Protein AF-A0A9X3X7P6-F1 (afdb_monomer)

Foldseek 3Di:
DVVVVVVVVVVVVVVVVVVVVVVVVVVDPDPPDDPCCVVDPDPDDPDPPVVVVCVVVVVVVVVVVVVVVVVVVVVVVVVVVVVVVD

Radius of gyration: 22.64 Å; Cα contacts (8 Å, |Δi|>4): 1; chains: 1; bounding box: 58×22×56 Å

Sequence (86 aa):
MRRRTLGVCGLVLLTALFWAGAARADILPEPERPTDWDEHPAPTPEVPLEDALARRLLPLLALGMAGGTALVAAQRGRALARAGRR

pLDDT: mean 76.54, std 7.62, range [49.25, 87.62]

Secondary structure (DSSP, 8-state):
-HHHHHHHHHHHHHHHHHHHHHHHHHHSPPPPPPTTTTTSPPPPPSS-HHHHHHHHHHHHHHHHHHHHHHHHHHHHHHHHHHHTT-

Organism: NCBI:txid2829994

Mean predicted aligned error: 13.66 Å

Solvent-accessible surface area (backbone atoms only — not comparable to full-atom values): 5239 Å² total; per-residue (Å²): 113,69,73,61,54,53,53,52,53,51,51,52,52,53,52,50,54,54,49,53,54,52,57,51,59,75,69,51,74,81,79,80,78,60,92,57,54,82,79,52,68,77,77,78,68,96,55,59,68,68,59,60,47,45,69,61,46,50,60,55,52,51,51,52,52,53,52,51,52,53,52,52,51,54,51,51,52,54,50,52,67,53,59,80,73,112

Structure (mmCIF, N/CA/C/O backbone):
data_AF-A0A9X3X7P6-F1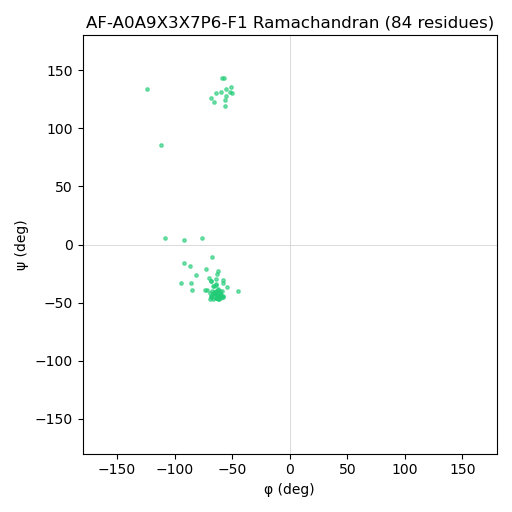
#
_entry.id   AF-A0A9X3X7P6-F1
#
loop_
_atom_site.group_PDB
_atom_site.id
_atom_site.type_symbol
_atom_site.label_atom_id
_atom_site.label_alt_id
_atom_site.label_comp_id
_atom_site.label_asym_id
_atom_site.label_entity_id
_atom_site.label_seq_id
_atom_site.pdbx_PDB_ins_code
_atom_site.Cartn_x
_atom_site.Cartn_y
_atom_site.Cartn_z
_atom_site.occupancy
_atom_site.B_iso_or_equiv
_atom_site.auth_seq_id
_atom_site.auth_comp_id
_atom_site.auth_asym_id
_atom_site.auth_atom_id
_atom_site.pdbx_PDB_model_num
ATOM 1 N N . MET A 1 1 ? -26.209 7.812 13.176 1.00 55.00 1 MET A N 1
ATOM 2 C CA . MET A 1 1 ? -25.952 7.306 11.806 1.00 55.00 1 MET A CA 1
ATOM 3 C C . MET A 1 1 ? -24.817 8.045 11.085 1.00 55.00 1 MET A C 1
ATOM 5 O O . MET A 1 1 ? -23.967 7.363 10.534 1.00 55.00 1 MET A O 1
ATOM 9 N N . ARG A 1 2 ? -24.697 9.383 11.195 1.00 60.09 2 ARG A N 1
ATOM 10 C CA . ARG A 1 2 ? -23.647 10.214 10.549 1.00 60.09 2 ARG A CA 1
ATOM 11 C C . ARG A 1 2 ? -22.192 9.705 10.609 1.00 60.09 2 ARG A C 1
ATOM 13 O O . ARG A 1 2 ? -21.483 9.801 9.617 1.00 60.09 2 ARG A O 1
ATOM 20 N N . ARG A 1 3 ? -21.734 9.145 11.738 1.00 61.66 3 ARG A N 1
ATOM 21 C CA . ARG A 1 3 ? -20.336 8.671 11.882 1.00 61.66 3 ARG A CA 1
ATOM 22 C C . ARG A 1 3 ? -19.999 7.455 11.013 1.00 61.66 3 ARG A C 1
ATOM 24 O O . ARG A 1 3 ? -18.861 7.318 10.589 1.00 61.66 3 ARG A O 1
ATOM 31 N N . ARG A 1 4 ? -20.974 6.575 10.751 1.00 62.53 4 ARG A N 1
ATOM 32 C CA . ARG A 1 4 ? -20.773 5.418 9.861 1.00 62.53 4 ARG A CA 1
ATOM 33 C C . ARG A 1 4 ? -20.705 5.860 8.403 1.00 62.53 4 ARG A C 1
ATOM 35 O O . ARG A 1 4 ? -19.857 5.370 7.674 1.00 62.53 4 ARG A O 1
ATOM 42 N N . THR A 1 5 ? -21.531 6.831 8.021 1.00 72.12 5 THR A N 1
ATOM 43 C CA . THR A 1 5 ? -21.544 7.406 6.672 1.00 72.12 5 THR A CA 1
ATOM 44 C C . THR A 1 5 ? -20.211 8.075 6.334 1.00 72.12 5 THR A C 1
ATOM 46 O O . THR A 1 5 ? -19.651 7.798 5.284 1.00 72.12 5 THR A O 1
ATOM 49 N N . LEU A 1 6 ? -19.642 8.856 7.261 1.00 75.31 6 LEU A N 1
ATOM 50 C CA . LEU A 1 6 ? -18.323 9.481 7.077 1.00 75.31 6 LEU A CA 1
ATOM 51 C C . LEU A 1 6 ? -17.191 8.455 6.915 1.00 75.31 6 LEU A C 1
ATOM 53 O O . LEU A 1 6 ? -16.311 8.652 6.086 1.00 75.31 6 LEU A O 1
ATOM 57 N N . GLY A 1 7 ? -17.232 7.350 7.667 1.00 75.69 7 GLY A N 1
ATOM 58 C CA . GLY A 1 7 ? -16.246 6.274 7.536 1.00 75.69 7 GLY A CA 1
ATOM 59 C C . GLY A 1 7 ? -16.305 5.568 6.179 1.00 75.69 7 GLY A C 1
ATOM 60 O O . GLY A 1 7 ? -15.267 5.312 5.582 1.00 75.69 7 GLY A O 1
ATOM 61 N N . VAL A 1 8 ? -17.512 5.305 5.664 1.00 78.56 8 VAL A N 1
ATOM 62 C CA . VAL A 1 8 ? -17.699 4.701 4.333 1.00 78.56 8 VAL A CA 1
ATOM 63 C C . VAL A 1 8 ? -17.269 5.670 3.233 1.00 78.56 8 VAL A C 1
ATOM 65 O O . VAL A 1 8 ? -16.526 5.274 2.343 1.00 78.56 8 VAL A O 1
ATOM 68 N N . CYS A 1 9 ? -17.655 6.947 3.319 1.00 80.62 9 CYS A N 1
ATOM 69 C CA . CYS A 1 9 ? -17.223 7.966 2.360 1.00 80.62 9 CYS A CA 1
ATOM 70 C C . CYS A 1 9 ? -15.695 8.124 2.337 1.00 80.62 9 CYS A C 1
ATOM 72 O O . CYS A 1 9 ? -15.113 8.188 1.259 1.00 80.62 9 CYS A O 1
ATOM 74 N N . GLY A 1 10 ? -15.044 8.142 3.505 1.00 83.56 10 GLY A N 1
ATOM 75 C CA . GLY A 1 10 ? -13.585 8.217 3.601 1.00 83.56 10 GLY A CA 1
ATOM 76 C C . GLY A 1 10 ? -12.884 6.993 3.008 1.00 83.56 10 GLY A C 1
ATOM 77 O O . GLY A 1 10 ? -11.898 7.144 2.292 1.00 83.56 10 GLY A O 1
ATOM 78 N N . LEU A 1 11 ? -13.420 5.791 3.244 1.00 83.88 11 LEU A N 1
ATOM 79 C CA . LEU A 1 11 ? -12.882 4.562 2.661 1.00 83.88 11 LEU A CA 1
ATOM 80 C C . LEU A 1 11 ? -13.011 4.568 1.131 1.00 83.88 11 LEU A C 1
ATOM 82 O O . LEU A 1 11 ? -12.035 4.297 0.445 1.00 83.88 11 LEU A O 1
ATOM 86 N N . VAL A 1 12 ? -14.176 4.953 0.600 1.00 84.19 12 VAL A N 1
ATOM 87 C CA . VAL A 1 12 ? -14.412 5.058 -0.850 1.00 84.19 12 VAL A CA 1
ATOM 88 C C . VAL A 1 12 ? -13.465 6.071 -1.500 1.00 84.19 12 VAL A C 1
ATOM 90 O O . VAL A 1 12 ? -12.896 5.778 -2.547 1.00 84.19 12 VAL A O 1
ATOM 93 N N . LEU A 1 13 ? -13.245 7.229 -0.869 1.00 84.62 13 LEU A N 1
ATOM 94 C CA . LEU A 1 13 ? -12.291 8.240 -1.342 1.00 84.62 13 LEU A CA 1
ATOM 95 C C . LEU A 1 13 ? -10.855 7.705 -1.394 1.00 84.62 13 LEU A C 1
ATOM 97 O O . LEU A 1 13 ? -10.169 7.895 -2.396 1.00 84.62 13 LEU A O 1
ATOM 101 N N . LEU A 1 14 ? -10.411 7.009 -0.344 1.00 83.81 14 LEU A N 1
ATOM 102 C CA . LEU A 1 14 ? -9.081 6.394 -0.300 1.00 83.81 14 LEU A CA 1
ATOM 103 C C . LEU A 1 14 ? -8.912 5.332 -1.390 1.00 83.81 14 LEU A C 1
ATOM 105 O O . LEU A 1 14 ? -7.899 5.319 -2.085 1.00 83.81 14 LEU A O 1
ATOM 109 N N . THR A 1 15 ? -9.915 4.472 -1.575 1.00 80.00 15 THR A N 1
ATOM 110 C CA . THR A 1 15 ? -9.897 3.449 -2.624 1.00 80.00 15 THR A CA 1
ATOM 111 C C . THR A 1 15 ? -9.875 4.079 -4.018 1.00 80.00 15 THR A C 1
ATOM 113 O O . THR A 1 15 ? -9.086 3.656 -4.858 1.00 80.00 15 THR A O 1
ATOM 116 N N . ALA A 1 16 ? -10.671 5.124 -4.261 1.00 78.81 16 ALA A N 1
ATOM 117 C CA . ALA A 1 16 ? -10.693 5.828 -5.541 1.00 78.81 16 ALA A CA 1
ATOM 118 C C . ALA A 1 16 ? -9.346 6.496 -5.869 1.00 78.81 16 ALA A C 1
ATOM 120 O O . ALA A 1 16 ? -8.881 6.401 -7.001 1.00 78.81 16 ALA A O 1
ATOM 121 N N . LEU A 1 17 ? -8.688 7.122 -4.886 1.00 80.75 17 LEU A N 1
ATOM 122 C CA . LEU A 1 17 ? -7.360 7.721 -5.067 1.00 80.75 17 LEU A CA 1
ATOM 123 C C . LEU A 1 17 ? -6.288 6.673 -5.385 1.00 80.75 17 LEU A C 1
ATOM 125 O O . LEU A 1 17 ? -5.439 6.906 -6.244 1.00 80.75 17 LEU A O 1
ATOM 129 N N . PHE A 1 18 ? -6.346 5.512 -4.731 1.00 78.94 18 PHE A N 1
ATOM 130 C CA . PHE A 1 18 ? -5.425 4.408 -4.995 1.00 78.94 18 PHE A CA 1
ATOM 131 C C . PHE A 1 18 ? -5.578 3.877 -6.429 1.00 78.94 18 PHE A C 1
ATOM 133 O O . PHE A 1 18 ? -4.592 3.735 -7.150 1.00 78.94 18 PHE A O 1
ATOM 140 N N . TRP A 1 19 ? -6.821 3.673 -6.879 1.00 76.06 19 TRP A N 1
ATOM 141 C CA . TRP A 1 19 ? -7.120 3.255 -8.252 1.00 76.06 19 TRP A CA 1
ATOM 142 C C . TRP A 1 19 ? -6.778 4.319 -9.296 1.00 76.06 19 TRP A C 1
ATOM 144 O O . TRP A 1 19 ? -6.300 3.974 -10.370 1.00 76.06 19 TRP A O 1
ATOM 154 N N . ALA A 1 20 ? -6.957 5.605 -8.988 1.00 74.56 20 ALA A N 1
ATOM 155 C CA . ALA A 1 20 ? -6.548 6.689 -9.879 1.00 74.56 20 ALA A CA 1
ATOM 156 C C . ALA A 1 20 ? -5.023 6.726 -10.093 1.00 74.56 20 ALA A C 1
ATOM 158 O O . ALA A 1 20 ? -4.564 7.051 -11.186 1.00 74.56 20 ALA A O 1
ATOM 159 N N . GLY A 1 21 ? -4.237 6.372 -9.070 1.00 73.88 21 GLY A N 1
ATOM 160 C CA . GLY A 1 21 ? -2.788 6.198 -9.193 1.00 73.88 21 GLY A CA 1
ATOM 161 C C . GLY A 1 21 ? -2.414 5.001 -10.070 1.00 73.88 21 GLY A C 1
ATOM 162 O O . GLY A 1 21 ? -1.577 5.139 -10.957 1.00 73.88 21 GLY A O 1
ATOM 163 N N . ALA A 1 22 ? -3.079 3.859 -9.871 1.00 72.12 22 ALA A N 1
ATOM 164 C CA . ALA A 1 22 ? -2.861 2.654 -10.673 1.00 72.12 22 ALA A CA 1
ATOM 165 C C . ALA A 1 22 ? -3.239 2.858 -12.151 1.00 72.12 22 ALA A C 1
ATOM 167 O O . ALA A 1 22 ? -2.442 2.570 -13.032 1.00 72.12 22 ALA A O 1
ATOM 168 N N . ALA A 1 23 ? -4.398 3.461 -12.430 1.00 70.06 23 ALA A N 1
ATOM 169 C CA . ALA A 1 23 ? -4.837 3.747 -13.797 1.00 70.06 23 ALA A CA 1
ATOM 170 C C . ALA A 1 23 ? -3.911 4.736 -14.525 1.00 70.06 23 ALA A C 1
ATOM 172 O O . ALA A 1 23 ? -3.770 4.681 -15.740 1.00 70.06 23 ALA A O 1
ATOM 173 N N . ARG A 1 24 ? -3.258 5.650 -13.793 1.00 63.97 24 ARG A N 1
ATOM 174 C CA . ARG A 1 24 ? -2.234 6.528 -14.372 1.00 63.97 24 ARG A CA 1
ATOM 175 C C . ARG A 1 24 ? -0.953 5.788 -14.738 1.00 63.97 24 ARG A C 1
ATOM 177 O O . ARG A 1 24 ? -0.292 6.228 -15.671 1.00 63.97 24 ARG A O 1
ATOM 184 N N . ALA A 1 25 ? -0.620 4.702 -14.041 1.00 66.56 25 ALA A N 1
ATOM 185 C CA . ALA A 1 25 ? 0.525 3.866 -14.386 1.00 66.56 25 ALA A CA 1
ATOM 186 C C . ALA A 1 25 ? 0.326 3.161 -15.738 1.00 66.56 25 ALA A C 1
ATOM 188 O O . ALA A 1 25 ? 1.276 3.086 -16.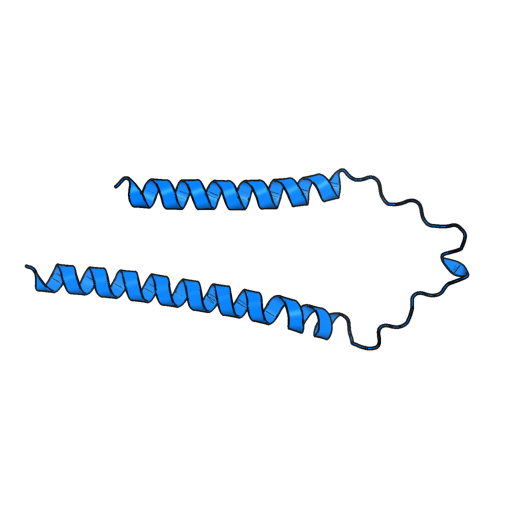504 1.00 66.56 25 ALA A O 1
ATOM 189 N N . ASP A 1 26 ? -0.905 2.755 -16.068 1.00 64.75 26 ASP A N 1
ATOM 190 C CA . ASP A 1 26 ? -1.238 2.122 -17.358 1.00 64.75 26 ASP A CA 1
ATOM 191 C C . ASP A 1 26 ? -1.236 3.093 -18.554 1.00 64.75 26 ASP A C 1
ATOM 193 O O . ASP A 1 26 ? -1.153 2.669 -19.703 1.00 64.75 26 ASP A O 1
ATOM 197 N N . ILE A 1 27 ? -1.366 4.402 -18.310 1.00 69.75 27 ILE A N 1
ATOM 198 C CA . ILE A 1 27 ? -1.423 5.435 -19.366 1.00 69.75 27 ILE A CA 1
ATOM 199 C C . ILE A 1 27 ? -0.027 5.998 -19.677 1.00 69.75 27 ILE A C 1
ATOM 201 O O . ILE A 1 27 ? 0.165 6.667 -20.695 1.00 69.75 27 ILE A O 1
ATOM 205 N N . LEU A 1 28 ? 0.952 5.760 -18.803 1.00 70.06 28 LEU A N 1
ATOM 206 C CA . LEU A 1 28 ? 2.322 6.185 -19.048 1.00 70.06 28 LEU A CA 1
ATOM 207 C C . LEU A 1 28 ? 2.896 5.357 -20.206 1.00 70.06 28 LEU A C 1
ATOM 209 O O . LEU A 1 28 ? 2.852 4.129 -20.142 1.00 70.06 28 LEU A O 1
ATOM 213 N N . PRO A 1 29 ? 3.425 6.005 -21.262 1.00 73.19 29 PRO A N 1
ATOM 214 C CA . PRO A 1 29 ? 4.144 5.280 -22.295 1.00 73.19 29 PRO A CA 1
ATOM 215 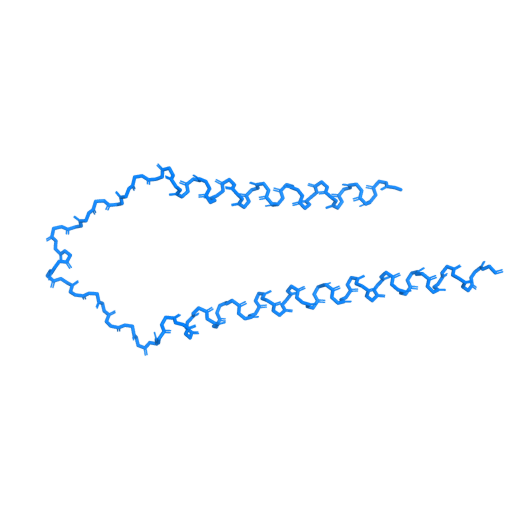C C . PRO A 1 29 ? 5.294 4.511 -21.645 1.00 73.19 29 PRO A C 1
ATOM 217 O O . PRO A 1 29 ? 5.912 5.002 -20.692 1.00 73.19 29 PRO A O 1
ATOM 220 N N . GLU A 1 30 ? 5.561 3.308 -22.153 1.00 74.88 30 GLU A N 1
ATOM 221 C CA . GLU A 1 30 ? 6.720 2.539 -21.714 1.00 74.88 30 GLU A CA 1
ATOM 222 C C . GLU A 1 30 ? 7.969 3.426 -21.828 1.00 74.88 30 GLU A C 1
ATOM 224 O O . GLU A 1 30 ? 8.146 4.108 -22.845 1.00 74.88 30 GLU A O 1
ATOM 229 N N . PRO A 1 31 ? 8.808 3.492 -20.780 1.00 76.88 31 PRO A N 1
ATOM 230 C CA . PRO A 1 31 ? 10.015 4.297 -20.836 1.00 76.88 31 PRO A CA 1
ATOM 231 C C . PRO A 1 31 ? 10.895 3.798 -21.986 1.00 76.88 31 PRO A C 1
ATOM 233 O O . PRO A 1 31 ? 11.139 2.596 -22.105 1.00 76.88 31 PRO A O 1
ATOM 236 N N . GLU A 1 32 ? 11.368 4.718 -22.832 1.00 79.88 32 GLU A N 1
ATOM 237 C CA . GLU A 1 32 ? 12.315 4.382 -23.897 1.00 79.88 32 GLU A CA 1
ATOM 238 C C . GLU A 1 32 ? 13.540 3.690 -23.293 1.00 79.88 32 GLU A C 1
ATOM 240 O O . GLU A 1 32 ? 14.151 4.187 -22.343 1.00 79.88 32 GLU A O 1
ATOM 245 N N . ARG A 1 33 ? 13.880 2.517 -23.838 1.00 76.56 33 ARG A N 1
ATOM 246 C CA . ARG A 1 33 ? 15.047 1.751 -23.402 1.00 76.56 33 ARG A CA 1
ATOM 247 C C . ARG A 1 33 ? 16.313 2.551 -23.738 1.00 76.56 33 ARG A C 1
ATOM 249 O O . ARG A 1 33 ? 16.523 2.848 -24.914 1.00 76.56 33 ARG A O 1
ATOM 256 N N . PRO A 1 34 ? 17.165 2.866 -22.750 1.00 82.81 34 PRO A N 1
ATOM 257 C CA . PRO A 1 34 ? 18.439 3.529 -23.001 1.00 82.81 34 PRO A CA 1
ATOM 258 C C . PRO A 1 34 ? 19.331 2.702 -23.938 1.00 82.81 34 PRO A C 1
ATOM 260 O O . PRO A 1 34 ? 19.345 1.472 -23.868 1.00 82.81 34 PRO A O 1
ATOM 263 N N . THR A 1 35 ? 20.086 3.366 -24.814 1.00 81.81 35 THR A N 1
ATOM 264 C CA . THR A 1 35 ? 20.975 2.716 -25.796 1.00 81.81 35 THR A CA 1
ATOM 265 C C . THR A 1 35 ? 22.101 1.907 -25.135 1.00 81.81 35 THR A C 1
ATOM 267 O O . THR A 1 35 ? 22.596 0.946 -25.711 1.00 81.81 35 THR A O 1
ATOM 270 N N . ASP A 1 36 ? 22.472 2.276 -23.912 1.00 82.50 36 ASP A N 1
ATOM 271 C CA . ASP A 1 36 ? 23.504 1.682 -23.056 1.00 82.50 36 ASP A CA 1
ATOM 272 C C . ASP A 1 36 ? 22.966 0.587 -22.116 1.00 82.50 36 ASP A C 1
ATOM 274 O O . ASP A 1 36 ? 23.709 0.027 -21.309 1.00 82.50 36 ASP A O 1
ATOM 278 N N . TRP A 1 37 ? 21.681 0.233 -22.223 1.00 75.62 37 TRP A N 1
ATOM 279 C CA . TRP A 1 37 ? 21.050 -0.770 -21.357 1.00 75.62 37 TRP A CA 1
ATOM 280 C C . TRP A 1 37 ? 21.734 -2.143 -21.415 1.00 75.62 37 TRP A C 1
ATOM 282 O O . TRP A 1 37 ? 21.737 -2.879 -20.432 1.00 75.62 37 TRP A O 1
ATOM 292 N N . ASP A 1 38 ? 22.315 -2.488 -22.565 1.00 79.62 38 ASP A N 1
ATOM 293 C CA . ASP A 1 38 ? 23.046 -3.745 -22.756 1.00 79.62 38 ASP A CA 1
ATOM 294 C C . ASP A 1 38 ? 24.521 -3.654 -22.335 1.00 79.62 38 ASP A C 1
ATOM 296 O O . ASP A 1 38 ? 25.151 -4.679 -22.074 1.00 79.62 38 ASP A O 1
ATOM 300 N N . GLU A 1 39 ? 25.069 -2.441 -22.227 1.00 83.12 39 GLU A N 1
ATOM 301 C CA . GLU A 1 39 ? 26.442 -2.194 -21.766 1.00 83.12 39 GLU A CA 1
ATOM 302 C C . GLU A 1 39 ? 26.539 -2.209 -20.234 1.00 83.12 39 GLU A C 1
ATOM 304 O O . GLU A 1 39 ? 27.577 -2.561 -19.667 1.00 83.12 39 GLU A O 1
ATOM 309 N N . HIS A 1 40 ? 25.436 -1.891 -19.555 1.00 76.56 40 HIS A N 1
ATOM 310 C CA . HIS A 1 40 ? 25.314 -1.925 -18.104 1.00 76.56 40 HIS A CA 1
ATOM 311 C C . HIS A 1 40 ? 24.363 -3.048 -17.670 1.00 76.56 40 HIS A C 1
ATOM 313 O O . HIS A 1 40 ? 23.176 -2.792 -17.452 1.00 76.56 40 HIS A O 1
ATOM 319 N N . PRO A 1 41 ? 24.851 -4.298 -17.504 1.00 70.56 41 PRO A N 1
ATOM 320 C CA . PRO A 1 41 ? 24.016 -5.358 -16.960 1.00 70.56 41 PRO A CA 1
ATOM 321 C C . PRO A 1 41 ? 23.458 -4.910 -15.610 1.00 70.56 41 PRO A C 1
ATOM 323 O O . PRO A 1 41 ? 24.190 -4.374 -14.771 1.00 70.56 41 PRO A O 1
ATOM 326 N N . ALA A 1 42 ? 22.153 -5.120 -15.417 1.00 71.69 42 ALA A N 1
ATOM 327 C CA . ALA A 1 42 ? 21.483 -4.755 -14.179 1.00 71.69 42 ALA A CA 1
ATOM 328 C C . ALA A 1 42 ? 22.277 -5.325 -12.992 1.00 71.69 42 ALA A C 1
ATOM 330 O O . ALA A 1 42 ? 22.632 -6.511 -13.022 1.00 71.69 42 ALA A O 1
ATOM 331 N N . PRO A 1 43 ? 22.582 -4.511 -11.966 1.00 75.31 43 PRO A N 1
ATOM 332 C CA . PRO A 1 43 ? 23.327 -4.995 -10.819 1.00 75.31 43 PRO A CA 1
ATOM 333 C C . PRO A 1 43 ? 22.570 -6.182 -10.231 1.00 75.31 43 PRO A C 1
ATOM 335 O O . PRO A 1 43 ? 21.378 -6.076 -9.929 1.00 75.31 43 PRO A O 1
ATOM 338 N N . THR A 1 44 ? 23.246 -7.326 -10.104 1.00 74.81 44 THR A N 1
ATOM 339 C CA . THR A 1 44 ? 22.661 -8.494 -9.449 1.00 74.81 44 THR A CA 1
ATOM 340 C C . THR A 1 44 ? 22.242 -8.076 -8.047 1.00 74.81 44 THR A C 1
ATOM 342 O O . THR A 1 44 ? 23.097 -7.622 -7.279 1.00 74.81 44 THR A O 1
ATOM 345 N N . PRO A 1 45 ? 20.949 -8.172 -7.710 1.00 71.06 45 PRO A N 1
ATOM 346 C CA . PRO A 1 45 ? 20.488 -7.740 -6.408 1.00 71.06 45 PRO A CA 1
ATOM 347 C C . PRO A 1 45 ? 21.136 -8.624 -5.338 1.00 71.06 45 PRO A C 1
ATOM 349 O O . PRO A 1 45 ? 21.101 -9.848 -5.428 1.00 71.06 45 PRO A O 1
ATOM 352 N N . GLU A 1 46 ? 21.723 -7.998 -4.316 1.00 78.69 46 GLU A N 1
ATOM 353 C CA . GLU A 1 46 ? 22.354 -8.702 -3.185 1.00 78.69 46 GLU A CA 1
ATOM 354 C C . GLU A 1 46 ? 21.350 -9.552 -2.393 1.00 78.69 46 GLU A C 1
ATOM 356 O O . GLU A 1 46 ? 21.723 -10.493 -1.694 1.00 78.69 46 GLU A O 1
ATOM 361 N N . VAL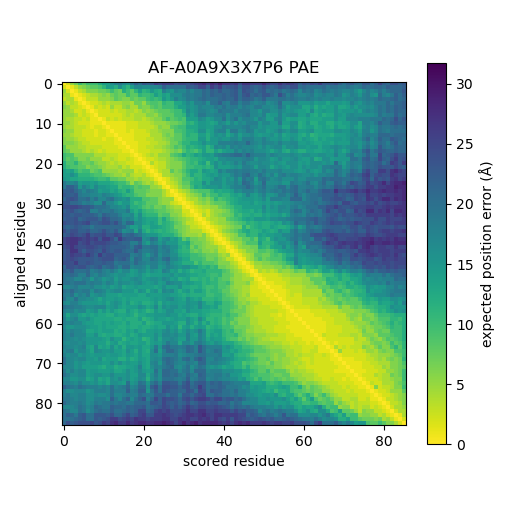 A 1 47 ? 20.065 -9.205 -2.494 1.00 75.81 47 VAL A N 1
ATOM 362 C CA . VAL A 1 47 ? 18.960 -9.848 -1.791 1.00 75.81 47 VAL A CA 1
ATOM 363 C C . VAL A 1 47 ? 17.932 -10.309 -2.822 1.00 75.81 47 VAL A C 1
ATOM 365 O O . VAL A 1 47 ? 17.565 -9.511 -3.691 1.00 75.81 47 VAL A O 1
ATOM 368 N N . PRO A 1 48 ? 17.419 -11.549 -2.722 1.00 83.69 48 PRO A N 1
ATOM 369 C CA . PRO A 1 48 ? 16.325 -12.009 -3.563 1.00 83.69 48 PRO A CA 1
ATOM 370 C C . PRO A 1 48 ? 15.165 -11.011 -3.530 1.00 83.69 48 PRO A C 1
ATOM 372 O O . PRO A 1 48 ? 14.780 -10.511 -2.470 1.00 83.69 48 PRO A O 1
ATOM 375 N N . LEU A 1 49 ? 14.596 -10.713 -4.699 1.00 79.00 49 LEU A N 1
ATOM 376 C CA . LEU A 1 49 ? 13.500 -9.747 -4.829 1.00 79.00 49 LEU A CA 1
ATOM 377 C C . LEU A 1 49 ? 12.325 -10.101 -3.898 1.00 79.00 49 LEU A C 1
ATOM 379 O O . LEU A 1 49 ? 11.699 -9.223 -3.307 1.00 79.00 49 LEU A O 1
ATOM 383 N N . GLU A 1 50 ? 12.080 -11.398 -3.735 1.00 80.50 50 GLU A N 1
ATOM 384 C CA . GLU A 1 50 ? 11.072 -11.992 -2.857 1.00 80.50 50 GLU A CA 1
ATOM 385 C C . GLU A 1 50 ? 11.269 -11.581 -1.392 1.00 80.50 50 GLU A C 1
ATOM 387 O O . GLU A 1 50 ? 10.319 -11.149 -0.740 1.00 80.50 50 GLU A O 1
ATOM 392 N N . ASP A 1 51 ? 12.507 -11.613 -0.897 1.00 81.19 51 ASP A N 1
ATOM 393 C CA . ASP A 1 51 ? 12.848 -11.253 0.482 1.00 81.19 51 ASP A CA 1
ATOM 394 C C . ASP A 1 51 ? 12.734 -9.743 0.723 1.00 81.19 51 ASP A C 1
ATOM 396 O O . ASP A 1 51 ? 12.248 -9.294 1.769 1.00 81.19 51 ASP A O 1
ATOM 400 N N . ALA A 1 52 ? 13.149 -8.934 -0.256 1.00 79.19 52 ALA A N 1
ATOM 401 C CA . ALA A 1 52 ? 13.009 -7.481 -0.198 1.00 79.19 52 ALA A CA 1
ATOM 402 C C . ALA A 1 52 ? 11.529 -7.056 -0.212 1.00 79.19 52 ALA A C 1
ATOM 404 O O . ALA A 1 52 ? 11.119 -6.162 0.540 1.00 79.19 52 ALA A O 1
ATOM 405 N N . LEU A 1 53 ? 10.717 -7.727 -1.032 1.00 80.31 53 LEU A N 1
ATOM 406 C CA . LEU A 1 53 ? 9.276 -7.523 -1.108 1.00 80.31 53 LEU A CA 1
ATOM 407 C C . LEU A 1 53 ? 8.593 -7.964 0.192 1.00 80.31 53 LEU A C 1
ATOM 409 O O . LEU A 1 53 ? 7.809 -7.203 0.761 1.00 80.31 53 LEU A O 1
ATOM 413 N N . ALA A 1 54 ? 8.938 -9.145 0.709 1.00 82.75 54 ALA A N 1
ATOM 414 C CA . ALA A 1 54 ? 8.412 -9.665 1.964 1.00 82.75 54 ALA A CA 1
ATOM 415 C C . ALA A 1 54 ? 8.712 -8.714 3.131 1.00 82.75 54 ALA A C 1
ATOM 417 O O . ALA A 1 54 ? 7.802 -8.369 3.885 1.00 82.75 54 ALA A O 1
ATOM 418 N N . ARG A 1 55 ? 9.941 -8.187 3.237 1.00 84.50 55 ARG A N 1
ATOM 419 C CA . ARG A 1 55 ? 10.304 -7.191 4.266 1.00 84.50 55 ARG A CA 1
ATOM 420 C C . ARG A 1 55 ? 9.451 -5.925 4.218 1.00 84.50 55 ARG A C 1
ATOM 422 O O . ARG A 1 55 ? 9.197 -5.338 5.266 1.00 84.50 55 ARG A O 1
ATOM 429 N N . ARG A 1 56 ? 9.009 -5.496 3.033 1.00 81.88 56 ARG A N 1
ATOM 430 C CA . ARG A 1 56 ? 8.161 -4.304 2.872 1.00 81.88 56 ARG A CA 1
ATOM 431 C C . ARG A 1 56 ? 6.674 -4.595 3.070 1.00 81.88 56 ARG A C 1
ATOM 433 O O . ARG A 1 56 ? 5.974 -3.779 3.664 1.00 81.88 56 ARG A O 1
ATOM 440 N N . LEU A 1 57 ? 6.186 -5.737 2.589 1.00 85.75 57 LEU A N 1
ATOM 441 C CA . LEU A 1 57 ? 4.760 -6.069 2.597 1.00 85.75 57 LEU A CA 1
ATOM 442 C C . LEU A 1 57 ? 4.291 -6.715 3.905 1.00 85.75 57 LEU A C 1
ATOM 444 O O . LEU A 1 57 ? 3.165 -6.453 4.328 1.00 85.75 57 LEU A O 1
ATOM 448 N N . LEU A 1 58 ? 5.131 -7.509 4.580 1.00 85.69 58 LEU A N 1
ATOM 449 C CA . LEU A 1 58 ? 4.766 -8.176 5.838 1.00 85.69 58 LEU A CA 1
ATOM 450 C C . LEU A 1 58 ? 4.324 -7.192 6.937 1.00 85.69 58 LEU A C 1
ATOM 452 O O . LEU A 1 58 ? 3.282 -7.440 7.549 1.00 85.69 58 LEU A O 1
ATOM 456 N N . PRO A 1 59 ? 5.016 -6.059 7.177 1.00 87.62 59 PRO A N 1
ATOM 457 C CA . PRO A 1 59 ? 4.568 -5.078 8.164 1.00 87.62 59 PRO A CA 1
ATOM 458 C C . PRO A 1 59 ? 3.208 -4.462 7.817 1.00 87.62 59 PRO A C 1
ATOM 460 O O . PRO A 1 59 ? 2.381 -4.257 8.704 1.00 87.62 59 PRO A O 1
ATOM 463 N N . LEU A 1 60 ? 2.948 -4.201 6.531 1.00 83.19 60 LEU A N 1
ATOM 464 C CA . LEU A 1 60 ? 1.674 -3.643 6.068 1.00 83.19 60 LEU A CA 1
ATOM 465 C C . LEU A 1 60 ? 0.523 -4.635 6.273 1.00 83.19 60 LEU A C 1
ATOM 467 O O . LEU A 1 60 ? -0.540 -4.260 6.769 1.00 83.19 60 LEU A O 1
ATOM 471 N N . LEU A 1 61 ? 0.757 -5.912 5.961 1.00 81.56 61 LEU A N 1
ATOM 472 C CA . LEU A 1 61 ? -0.186 -7.003 6.212 1.00 81.56 61 LEU A CA 1
ATOM 473 C C . LEU A 1 61 ? -0.480 -7.165 7.707 1.00 81.56 61 LEU A C 1
ATOM 475 O O . LEU A 1 61 ? -1.645 -7.242 8.104 1.00 81.56 61 LEU A O 1
ATOM 479 N N . ALA A 1 62 ? 0.561 -7.161 8.543 1.00 85.81 62 ALA A N 1
ATOM 480 C CA . ALA A 1 62 ? 0.424 -7.255 9.993 1.00 85.81 62 ALA A CA 1
ATOM 481 C C . ALA A 1 62 ? -0.388 -6.082 10.564 1.00 85.81 62 ALA A C 1
ATOM 483 O O . ALA A 1 62 ? -1.268 -6.286 11.401 1.00 85.81 62 ALA A O 1
ATOM 484 N N . LEU A 1 63 ? -0.154 -4.864 10.071 1.00 85.12 63 LEU A N 1
ATOM 485 C CA . LEU A 1 63 ? -0.881 -3.670 10.495 1.00 85.12 63 LEU A CA 1
ATOM 486 C C . LEU A 1 63 ? -2.356 -3.717 10.064 1.00 85.12 63 LEU A C 1
ATOM 488 O O . LEU A 1 63 ? -3.239 -3.389 10.859 1.00 85.12 63 LEU A O 1
ATOM 492 N N . GLY A 1 64 ? -2.641 -4.206 8.853 1.00 81.88 64 GLY A N 1
ATOM 493 C CA . GLY A 1 64 ? -4.007 -4.455 8.386 1.00 81.88 64 GLY A CA 1
ATOM 494 C C . GLY A 1 64 ? -4.752 -5.481 9.249 1.00 81.88 64 GLY A C 1
ATOM 495 O O . GLY A 1 64 ? -5.880 -5.235 9.683 1.00 81.88 64 GLY A O 1
ATOM 496 N N . MET A 1 65 ? -4.097 -6.599 9.575 1.00 85.50 65 MET A N 1
ATOM 497 C C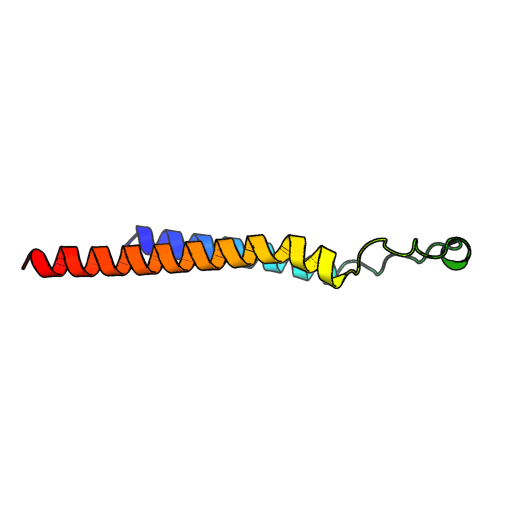A . MET A 1 65 ? -4.635 -7.649 10.450 1.00 85.50 65 MET A CA 1
ATOM 498 C C . MET A 1 65 ? -4.889 -7.139 11.877 1.00 85.50 65 MET A C 1
ATOM 500 O O . MET A 1 65 ? -5.957 -7.377 12.451 1.00 85.50 65 MET A O 1
ATOM 504 N N . ALA A 1 66 ? -3.945 -6.389 12.449 1.00 83.94 66 ALA A N 1
ATOM 505 C CA . ALA A 1 66 ? -4.086 -5.787 13.773 1.00 83.94 66 ALA A CA 1
ATOM 506 C C . ALA A 1 66 ? -5.225 -4.751 13.816 1.00 83.94 66 ALA A C 1
ATOM 508 O O . ALA A 1 66 ? -6.036 -4.742 14.743 1.00 83.94 66 ALA A O 1
ATOM 509 N N . GLY A 1 67 ? -5.352 -3.920 12.778 1.00 83.69 67 GLY A N 1
ATOM 510 C CA . GLY A 1 67 ? -6.460 -2.974 12.649 1.00 83.69 67 GLY A CA 1
ATOM 511 C C . GLY A 1 67 ? -7.821 -3.672 12.559 1.00 83.69 67 GLY A C 1
ATOM 512 O O . GLY A 1 67 ? -8.768 -3.286 13.250 1.00 83.69 67 GLY A O 1
ATOM 513 N N . GLY A 1 68 ? -7.915 -4.739 11.760 1.00 81.00 68 GLY A N 1
ATOM 514 C CA . GLY A 1 68 ? -9.132 -5.541 11.615 1.00 81.00 68 GLY A CA 1
ATOM 515 C C . GLY A 1 68 ? -9.563 -6.203 12.925 1.00 81.00 68 GLY A C 1
ATOM 516 O O . GLY A 1 68 ? -10.724 -6.093 13.330 1.00 81.00 68 GLY A O 1
ATOM 517 N N . THR A 1 69 ? -8.624 -6.831 13.636 1.00 82.38 69 THR A N 1
ATOM 518 C CA . THR A 1 69 ? -8.901 -7.485 14.924 1.00 82.38 69 THR A CA 1
ATOM 519 C C . THR A 1 69 ? -9.323 -6.483 16.001 1.00 82.38 69 THR A C 1
ATOM 521 O O . THR A 1 69 ? -10.324 -6.717 16.685 1.00 82.38 69 THR A O 1
ATOM 524 N N . ALA A 1 70 ? -8.660 -5.326 16.097 1.00 78.31 70 ALA A N 1
ATOM 525 C CA . ALA A 1 70 ? -9.047 -4.253 17.013 1.00 78.31 70 ALA A CA 1
ATOM 526 C C . ALA A 1 70 ? -10.465 -3.725 16.728 1.00 78.31 70 ALA A C 1
ATOM 528 O O . ALA A 1 70 ? -11.251 -3.478 17.649 1.00 78.31 70 ALA A O 1
ATOM 529 N N . LEU A 1 71 ? -10.833 -3.597 15.451 1.00 80.81 71 LEU A N 1
ATOM 530 C CA . LEU A 1 71 ? -12.152 -3.118 15.046 1.00 80.81 71 LEU A CA 1
ATOM 531 C C . LEU A 1 71 ? -13.256 -4.132 15.386 1.00 80.81 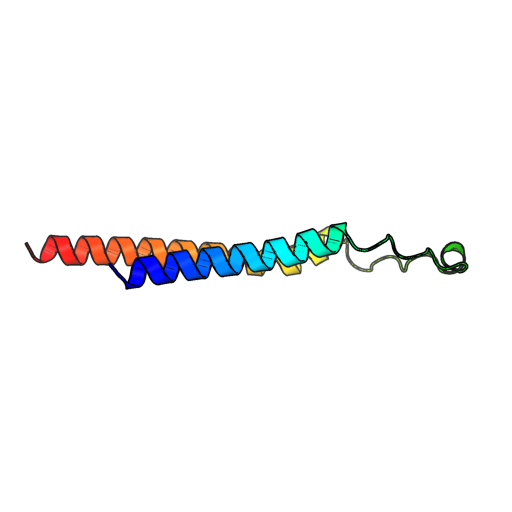71 LEU A C 1
ATOM 533 O O . LEU A 1 71 ? -14.303 -3.740 15.911 1.00 80.81 71 LEU A O 1
ATOM 537 N N . VAL A 1 72 ? -13.009 -5.428 15.170 1.00 84.06 72 VAL A N 1
ATOM 538 C CA . VAL A 1 72 ? -13.919 -6.516 15.569 1.00 84.06 72 VAL A CA 1
ATOM 539 C C . VAL A 1 72 ? -14.079 -6.570 17.092 1.00 84.06 72 VAL A C 1
ATOM 541 O O . VAL A 1 72 ? -15.207 -6.636 17.591 1.00 84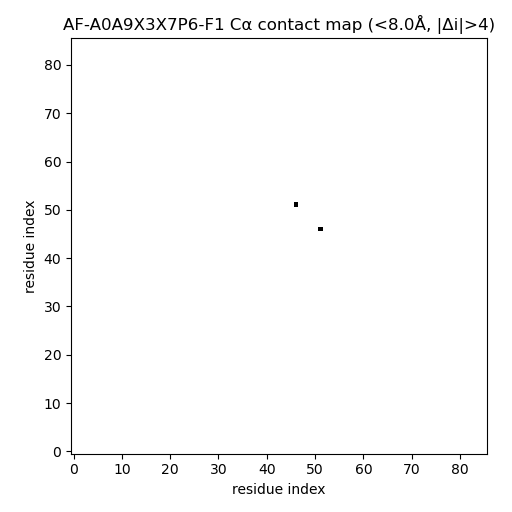.06 72 VAL A O 1
ATOM 544 N N . ALA A 1 73 ? -12.980 -6.469 17.844 1.00 81.69 73 ALA A N 1
ATOM 545 C CA . ALA A 1 73 ? -13.011 -6.438 19.305 1.00 81.69 73 ALA A CA 1
ATOM 546 C C . ALA A 1 73 ? -13.823 -5.240 19.832 1.00 81.69 73 ALA A C 1
ATOM 548 O O . ALA A 1 73 ? -14.702 -5.402 20.682 1.00 81.69 73 ALA A O 1
ATOM 549 N N . ALA A 1 74 ? -13.625 -4.048 19.261 1.00 79.69 74 ALA A N 1
ATOM 550 C CA . ALA A 1 74 ? -14.383 -2.852 19.621 1.00 79.69 74 ALA A CA 1
ATOM 551 C C . ALA A 1 74 ? -15.884 -2.967 19.291 1.00 79.69 74 ALA A C 1
ATOM 553 O O . ALA A 1 74 ? -16.729 -2.437 20.021 1.00 79.69 74 ALA A O 1
ATOM 554 N N . GLN A 1 75 ? -16.250 -3.648 18.200 1.00 80.75 75 GLN A N 1
ATOM 555 C CA . GLN A 1 75 ? -17.653 -3.916 17.874 1.00 80.75 75 GLN A CA 1
ATOM 556 C C . GLN A 1 75 ? -18.295 -4.887 18.871 1.00 80.75 75 GLN A C 1
ATOM 558 O O . GLN A 1 75 ? -19.398 -4.608 19.350 1.00 80.75 75 GLN A O 1
ATOM 563 N N . ARG A 1 76 ? -17.593 -5.967 19.237 1.00 77.31 76 ARG A N 1
ATOM 564 C CA . ARG A 1 76 ? -18.051 -6.934 20.248 1.00 77.31 76 ARG A CA 1
ATOM 565 C C . ARG A 1 76 ? -18.215 -6.290 21.624 1.00 77.31 76 ARG A C 1
ATOM 567 O O . ARG A 1 76 ? -19.275 -6.431 22.228 1.00 77.31 76 ARG A O 1
ATOM 574 N N . GLY A 1 77 ? -17.244 -5.493 22.073 1.00 74.81 77 GLY A N 1
ATOM 575 C CA . GLY A 1 77 ? -17.335 -4.763 23.343 1.00 74.81 77 GLY A CA 1
ATOM 576 C C . GLY A 1 77 ? -18.534 -3.809 23.394 1.00 74.81 77 GLY A C 1
ATOM 577 O O . GLY A 1 77 ? -19.256 -3.753 24.388 1.00 74.81 77 GLY A O 1
ATOM 578 N N . ARG A 1 78 ? -18.832 -3.113 22.288 1.00 73.25 78 ARG A N 1
ATOM 579 C CA . ARG A 1 78 ? -20.028 -2.257 22.187 1.00 73.25 78 ARG A CA 1
ATOM 580 C C . ARG A 1 78 ? -21.341 -3.041 22.168 1.00 73.25 78 ARG A C 1
ATOM 582 O O . ARG A 1 78 ? -22.348 -2.499 22.619 1.00 73.25 78 ARG A O 1
ATOM 589 N N . ALA A 1 79 ? -21.361 -4.254 21.618 1.00 71.50 79 ALA A N 1
ATOM 590 C CA . ALA A 1 79 ? -22.540 -5.118 21.637 1.00 71.50 79 ALA A CA 1
ATOM 591 C C . ALA A 1 79 ? -22.832 -5.610 23.064 1.00 71.50 79 ALA A C 1
ATOM 593 O O . ALA A 1 79 ? -23.949 -5.441 23.549 1.00 71.50 79 ALA A O 1
ATOM 594 N N . LEU A 1 80 ? -21.807 -6.091 23.772 1.00 73.25 80 LEU A N 1
ATOM 595 C CA . LEU A 1 80 ? -21.911 -6.536 25.166 1.00 73.25 80 LEU A CA 1
ATOM 596 C C . LEU A 1 80 ? -22.317 -5.393 26.113 1.00 73.25 80 LEU A C 1
ATOM 598 O O . LEU A 1 80 ? -23.261 -5.532 26.886 1.00 73.25 80 LEU A O 1
ATOM 602 N N . ALA A 1 81 ? -21.709 -4.211 25.974 1.00 70.19 81 ALA A N 1
ATOM 603 C CA . ALA A 1 81 ? -22.060 -3.025 26.766 1.00 70.19 81 ALA A CA 1
ATOM 604 C C . ALA A 1 81 ? -23.462 -2.447 26.464 1.00 70.19 81 ALA A C 1
ATOM 606 O O . ALA A 1 81 ? -23.921 -1.527 27.146 1.00 70.19 81 ALA A O 1
ATOM 607 N N . ARG A 1 82 ? -24.134 -2.897 25.398 1.00 68.69 82 ARG A N 1
ATOM 608 C CA . ARG A 1 82 ? -25.548 -2.580 25.132 1.00 68.69 82 ARG A CA 1
ATOM 609 C C . ARG A 1 82 ? -26.484 -3.653 25.672 1.00 68.69 82 ARG A C 1
ATOM 611 O O . ARG A 1 82 ? -27.578 -3.301 26.091 1.00 68.69 82 ARG A O 1
ATOM 618 N N . ALA A 1 83 ? -26.055 -4.913 25.669 1.00 67.62 83 ALA A N 1
ATOM 619 C CA . ALA A 1 83 ? -26.812 -6.020 26.237 1.00 67.62 83 ALA A CA 1
ATOM 620 C C . ALA A 1 83 ? -26.955 -5.890 27.763 1.00 67.62 83 ALA A C 1
ATOM 622 O O . ALA A 1 83 ? -28.054 -6.045 28.264 1.00 67.62 83 ALA A O 1
ATOM 623 N N . GLY A 1 84 ? -25.898 -5.490 28.481 1.00 63.62 84 GLY A N 1
ATOM 624 C CA . GLY A 1 84 ? -25.949 -5.287 29.941 1.00 63.62 84 GLY A CA 1
ATOM 625 C C . GLY A 1 84 ? -26.646 -4.003 30.418 1.00 63.62 84 GLY A C 1
ATOM 626 O O . GLY A 1 84 ? -26.578 -3.683 31.597 1.00 63.62 84 GLY A O 1
ATOM 627 N N . ARG A 1 85 ? -27.251 -3.222 29.512 1.00 58.31 85 ARG A N 1
ATOM 628 C CA . ARG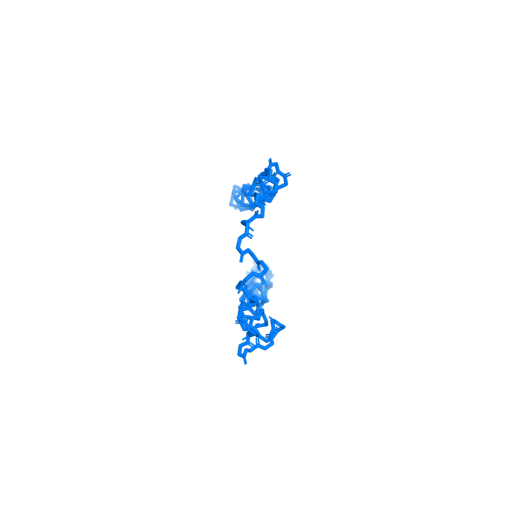 A 1 85 ? -28.037 -2.010 29.832 1.00 58.31 85 ARG A CA 1
ATOM 629 C C . ARG A 1 85 ? -29.547 -2.197 29.632 1.00 58.31 85 ARG A C 1
ATOM 631 O O . ARG A 1 85 ? -30.283 -1.217 29.711 1.00 58.31 85 ARG A O 1
ATOM 638 N N . 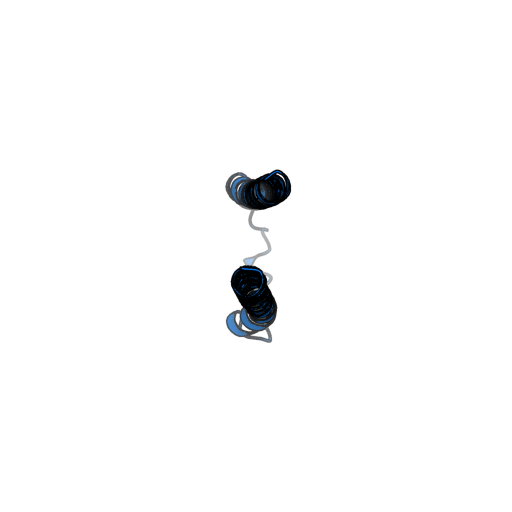ARG A 1 86 ? -29.982 -3.414 29.314 1.00 49.25 86 ARG A N 1
ATOM 639 C CA . ARG A 1 86 ? -31.382 -3.847 29.312 1.00 49.25 86 ARG A CA 1
ATOM 640 C C . ARG A 1 86 ? -31.595 -4.776 30.492 1.00 49.25 86 ARG A C 1
ATOM 642 O O . ARG A 1 86 ? -32.729 -4.759 31.002 1.00 49.25 86 ARG A O 1
#